Protein AF-A0A8E4XT62-F1 (afdb_monomer)

Solvent-accessible surface area (backbone atoms only — not comparable to full-atom values): 8793 Å² total; per-residue (Å²): 81,73,90,79,60,31,39,66,93,50,76,66,38,49,34,46,57,45,40,50,54,44,32,74,59,72,45,85,61,74,65,62,68,53,46,53,51,53,41,48,36,35,29,71,91,71,22,80,68,41,42,29,44,63,48,67,56,66,42,54,99,70,88,49,71,50,56,59,46,85,70,24,25,33,23,30,23,71,66,35,46,39,30,54,50,62,55,89,67,74,68,52,62,65,42,66,31,89,83,61,84,52,73,40,67,79,58,66,66,40,76,51,70,52,65,50,30,41,22,48,74,51,94,58,91,86,54,94,48,68,47,67,57,46,60,63,65,63,50,47,54,53,49,52,51,45,67,77,44,72,87,113
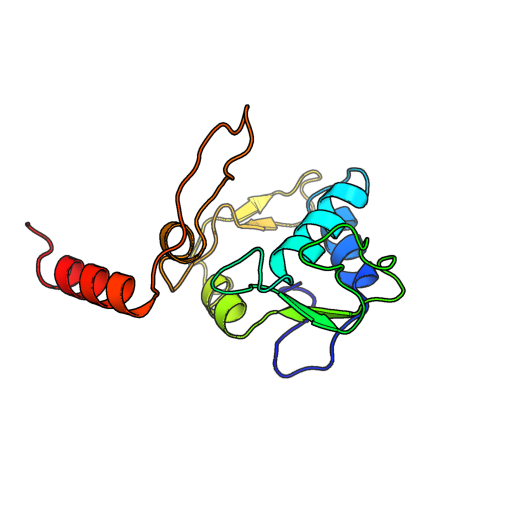
Secondary structure (DSSP, 8-state):
-TTTT--TTSPPEEHHHHHHHHHHHT--S-HHHHHHHHHHHH-TTT-SS-SEEEES----SSSPPPPPTTT-EEEE-HHHHHHSTTTTTT-S-EEE-TTSSSEEESS---SS-HHHHH-EE-SSTT-S-EEPP--HHHHHHHHHHHHHTTT-

Radius of gyration: 16.85 Å; Cα contacts (8 Å, |Δi|>4): 234; chains: 1; bounding box: 40×39×45 Å

Foldseek 3Di:
DVVVPLAPVDDFAQLVVQLCVCCVAANVDDSVVVSLVQLLLCDCVNFVDRQKPKDAASADPDDGHRDPSRGMTIGTDPQNCLQAPCVVVPQFDWDQHPVRPDIDGPGTPNNFPRCQQGPDWDPDPPTPDTRHHDDRVVRVVVVVVCVVCVPD

Sequence (152 aa):
MFDSGFRPDRSHAKSARSVAETMGNYHPHGDVSIYDTLVRMAQPWSLRYPLVDGQGNFGSPGNDPPAAMRYTEARLTPLAMEMLREIDEETVDFIPNYDGRVQEPTVLPSRFPNLLANGSGGIAVGMATNIPPHNLRELADAVFWALENHDA

Organism: Mycobacterium tuberculosis (NCBI:txid1773)

Nearest PDB structures (foldseek):
  5bs8-assembly1_A  TM=9.642E-01  e=3.095E-27  Mycobacterium tuberculosis H37Rv
  7ugw-assembly1_A  TM=9.651E-01  e=7.614E-27  Mycobacterium tuberculosis H37Rv
  6qtp-assembly1_A  TM=9.463E-01  e=3.795E-21  Staphylococcus aureus
  6qtk-assembly1_A  TM=9.487E-01  e=4.316E-21  Staphylococcus aureus
  4z2e-assembly1_B  TM=9.459E-01  e=2.935E-21  Streptococcus pneumoniae

InterPro domains:
  IPR002205 DNA topoisomerase, type IIA, domain A [PF00521] (2-151)
  IPR002205 DNA topoisomerase, type IIA, domain A [SM00434] (1-152)
  IPR013758 DNA topoisomerase, type IIA, domain A, alpha-beta [G3DSA:3.90.199.10] (1-151)
  IPR013760 DNA topoisomerase, type IIA-like domain superfamily [SSF56719] (1-151)
  IPR050220 Type II DNA Topoisomerases [PTHR43493] (1-151)

pLDDT: mean 97.3, std 4.31, range [75.38, 98.94]

Structure (mmCIF, N/CA/C/O backbone):
data_AF-A0A8E4XT62-F1
#
_entry.id   AF-A0A8E4XT62-F1
#
loop_
_atom_site.group_PDB
_atom_site.id
_atom_site.type_symbol
_atom_site.label_atom_id
_atom_site.label_alt_id
_atom_site.label_comp_id
_atom_site.label_asym_id
_atom_site.label_entity_id
_atom_site.label_seq_id
_atom_site.pdbx_PDB_ins_code
_atom_site.Cartn_x
_atom_site.Cartn_y
_atom_site.Cartn_z
_atom_site.occupancy
_atom_site.B_iso_or_equiv
_atom_site.auth_seq_id
_atom_site.auth_comp_id
_atom_site.auth_asym_id
_atom_site.auth_atom_id
_atom_site.pdbx_PDB_model_num
ATOM 1 N N . MET A 1 1 ? 1.489 8.797 -3.105 1.00 98.56 1 MET A N 1
ATOM 2 C CA . MET A 1 1 ? 0.377 8.514 -4.055 1.00 98.56 1 MET A CA 1
ATOM 3 C C . MET A 1 1 ? -0.891 9.279 -3.699 1.00 98.56 1 MET A C 1
ATOM 5 O O . MET A 1 1 ? -1.369 10.025 -4.543 1.00 98.56 1 MET A O 1
ATOM 9 N N . PHE A 1 2 ? -1.443 9.090 -2.492 1.00 98.69 2 PHE A N 1
ATOM 10 C CA . PHE A 1 2 ? -2.670 9.771 -2.052 1.00 98.69 2 PHE A CA 1
ATOM 11 C C . PHE A 1 2 ? -2.546 11.295 -2.061 1.00 98.69 2 PHE A C 1
ATOM 13 O O . PHE A 1 2 ? -3.353 11.954 -2.711 1.00 98.69 2 PHE A O 1
ATOM 20 N N . ASP A 1 3 ? -1.501 11.816 -1.413 1.00 98.25 3 ASP A N 1
ATOM 21 C CA . ASP A 1 3 ? -1.220 13.254 -1.328 1.00 98.25 3 ASP A CA 1
ATOM 22 C C . ASP A 1 3 ? -0.994 13.883 -2.717 1.00 98.25 3 ASP A C 1
ATOM 24 O O . ASP A 1 3 ? -1.561 14.913 -3.066 1.00 98.25 3 ASP A O 1
ATOM 28 N N . SER A 1 4 ? -0.326 13.149 -3.613 1.00 98.38 4 SER A N 1
ATOM 29 C CA . SER A 1 4 ? -0.168 13.509 -5.033 1.00 98.38 4 SER A CA 1
ATOM 30 C C . SER A 1 4 ? -1.469 13.451 -5.855 1.00 98.38 4 SER A C 1
ATOM 32 O O . SER A 1 4 ? -1.465 13.743 -7.052 1.00 98.38 4 SER A O 1
ATOM 34 N N . GLY A 1 5 ? -2.583 13.015 -5.261 1.00 98.56 5 GLY A N 1
ATOM 35 C CA . GLY A 1 5 ? -3.891 12.956 -5.904 1.00 98.56 5 GLY A CA 1
ATOM 36 C C . GLY A 1 5 ? -4.064 11.839 -6.936 1.00 98.56 5 GLY A C 1
ATOM 37 O O . GLY A 1 5 ? -4.945 11.960 -7.790 1.00 98.56 5 GLY A O 1
ATOM 38 N N . PHE A 1 6 ? -3.269 10.763 -6.883 1.00 98.75 6 PHE A N 1
ATOM 39 C CA . PHE A 1 6 ? -3.371 9.613 -7.801 1.00 98.75 6 PHE A CA 1
ATOM 40 C C . PHE A 1 6 ? -4.515 8.674 -7.390 1.00 98.75 6 PHE A C 1
ATOM 42 O O . PHE A 1 6 ? -4.294 7.563 -6.906 1.00 98.75 6 PHE A O 1
ATOM 49 N N . ARG A 1 7 ? -5.748 9.163 -7.542 1.00 98.6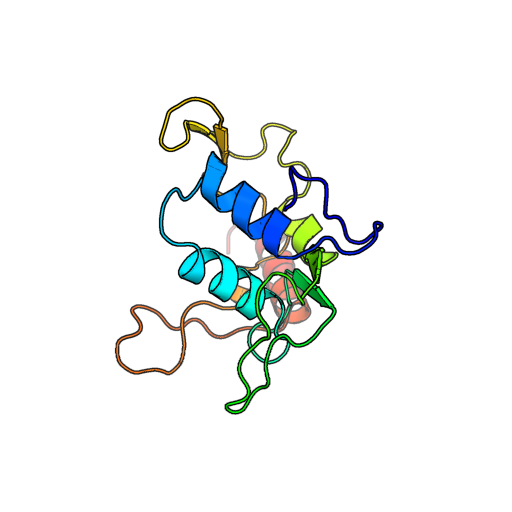9 7 ARG A N 1
ATOM 50 C CA . ARG A 1 7 ? -6.994 8.529 -7.088 1.00 98.69 7 ARG A CA 1
ATOM 51 C C . ARG A 1 7 ? -7.657 7.674 -8.190 1.00 98.69 7 ARG A C 1
ATOM 53 O O . ARG A 1 7 ? -7.368 7.896 -9.368 1.00 98.69 7 ARG A O 1
ATOM 60 N N . PRO A 1 8 ? -8.545 6.717 -7.841 1.00 98.62 8 PRO A N 1
ATOM 61 C CA . PRO A 1 8 ? -9.161 5.795 -8.807 1.00 98.62 8 PRO A CA 1
ATOM 62 C C . PRO A 1 8 ? -10.034 6.469 -9.878 1.00 98.62 8 PRO A C 1
ATOM 64 O O . PRO A 1 8 ? -10.256 5.906 -10.946 1.00 98.62 8 PRO A O 1
ATOM 67 N N . ASP A 1 9 ? -10.547 7.665 -9.599 1.00 98.44 9 ASP A N 1
ATOM 68 C CA . ASP A 1 9 ? -11.405 8.465 -10.480 1.00 98.44 9 ASP A CA 1
ATOM 69 C C . ASP A 1 9 ? -10.617 9.308 -11.500 1.00 98.44 9 ASP A C 1
ATOM 71 O O . ASP A 1 9 ? -11.206 9.984 -12.341 1.00 98.44 9 ASP A O 1
ATOM 75 N N . ARG A 1 10 ? -9.281 9.265 -11.453 1.00 98.06 10 ARG A N 1
ATOM 76 C CA . ARG A 1 10 ? -8.379 10.017 -12.336 1.00 98.06 10 ARG A CA 1
ATOM 77 C C . ARG A 1 10 ? -7.521 9.069 -13.167 1.00 98.06 10 ARG A C 1
ATOM 79 O O . ARG A 1 10 ? -7.340 7.908 -12.802 1.00 98.06 10 ARG A O 1
ATOM 86 N N . SER A 1 11 ? -6.983 9.555 -14.284 1.00 98.56 11 SER A N 1
ATOM 87 C CA . SER A 1 11 ? -6.051 8.778 -15.111 1.00 98.56 11 SER A CA 1
ATOM 88 C C . SER A 1 11 ? -4.845 8.300 -14.301 1.00 98.56 11 SER A C 1
ATOM 90 O O . SER A 1 11 ? -4.396 8.990 -13.381 1.00 98.56 11 SER A O 1
ATOM 92 N N . HIS A 1 12 ? -4.300 7.137 -14.661 1.00 98.81 12 HIS A N 1
ATOM 93 C CA . HIS A 1 12 ? -3.058 6.642 -14.078 1.00 98.81 12 HIS A CA 1
ATOM 94 C C . HIS A 1 12 ? -1.923 7.661 -14.259 1.00 98.81 12 HIS A C 1
ATOM 96 O O . HIS A 1 12 ? -1.840 8.379 -15.256 1.00 98.81 12 HIS A O 1
ATOM 102 N N . ALA A 1 13 ? -1.035 7.734 -13.270 1.00 98.81 13 ALA A N 1
ATOM 103 C CA . ALA A 1 13 ? 0.172 8.547 -13.335 1.00 98.81 13 ALA A CA 1
ATOM 104 C C . ALA A 1 13 ? 1.380 7.645 -13.592 1.00 98.81 13 ALA A C 1
ATOM 106 O O . ALA A 1 13 ? 1.419 6.513 -13.121 1.00 98.81 13 ALA A O 1
ATOM 107 N N . LYS A 1 14 ? 2.416 8.141 -14.278 1.00 98.81 14 LYS A N 1
ATOM 108 C CA . LYS A 1 14 ? 3.681 7.397 -14.421 1.00 98.81 14 LYS A CA 1
ATOM 109 C C . LYS A 1 14 ? 4.183 6.921 -13.060 1.00 98.81 14 LYS A C 1
ATOM 111 O O . LYS A 1 14 ? 4.279 7.735 -12.140 1.00 98.81 14 LYS A O 1
ATOM 116 N N . SER A 1 15 ? 4.561 5.645 -12.938 1.00 98.81 15 SER A N 1
ATOM 117 C CA . SER A 1 15 ? 5.043 5.094 -11.662 1.00 98.81 15 SER A CA 1
ATOM 118 C C . SER A 1 15 ? 6.256 5.863 -11.134 1.00 98.81 15 SER A C 1
ATOM 120 O O . SER A 1 15 ? 6.360 6.071 -9.930 1.00 98.81 15 SER A O 1
ATOM 122 N N . ALA A 1 16 ? 7.090 6.404 -12.031 1.00 98.81 16 ALA A N 1
ATOM 123 C CA . ALA A 1 16 ? 8.190 7.303 -11.686 1.00 98.81 16 ALA A CA 1
ATOM 124 C C . ALA A 1 16 ? 7.771 8.517 -10.830 1.00 98.81 16 ALA A C 1
ATOM 126 O O . ALA A 1 16 ? 8.550 8.952 -9.991 1.00 98.81 16 ALA A O 1
ATOM 127 N N . ARG A 1 17 ? 6.545 9.047 -10.985 1.00 98.81 17 ARG A N 1
ATOM 128 C CA . ARG A 1 17 ? 6.037 10.131 -10.123 1.00 98.81 17 ARG A CA 1
ATOM 129 C C . ARG A 1 17 ? 5.804 9.655 -8.693 1.00 98.81 17 ARG A C 1
ATOM 131 O O . ARG A 1 17 ? 6.162 10.356 -7.761 1.00 98.81 17 ARG A O 1
ATOM 138 N N . SER A 1 18 ? 5.224 8.466 -8.527 1.00 98.81 18 SER A N 1
ATOM 139 C CA . SER A 1 18 ? 4.995 7.889 -7.197 1.00 98.81 18 SER A CA 1
ATOM 140 C C . SER A 1 18 ? 6.314 7.549 -6.505 1.00 98.81 18 SER A C 1
ATOM 142 O O . SER A 1 18 ? 6.463 7.834 -5.324 1.00 98.81 18 SER A O 1
ATOM 144 N N . VAL A 1 19 ? 7.280 7.005 -7.256 1.00 98.81 19 VAL A N 1
ATOM 145 C CA . VAL A 1 19 ? 8.628 6.715 -6.747 1.00 98.81 19 VAL A CA 1
ATOM 146 C C . VAL A 1 19 ? 9.338 7.997 -6.315 1.00 98.81 19 VAL A C 1
ATOM 148 O O . VAL A 1 19 ? 9.842 8.062 -5.199 1.00 98.81 19 VAL A O 1
ATOM 151 N N . ALA A 1 20 ? 9.337 9.029 -7.164 1.00 98.69 20 ALA A N 1
ATOM 152 C CA . ALA A 1 20 ? 9.986 10.302 -6.863 1.00 98.69 20 ALA A CA 1
ATOM 153 C C . ALA A 1 20 ? 9.377 10.997 -5.636 1.00 98.69 20 ALA A C 1
ATOM 155 O O . ALA A 1 20 ? 10.124 11.489 -4.798 1.00 98.69 20 ALA A O 1
ATOM 156 N N . GLU A 1 21 ? 8.046 10.995 -5.505 1.00 98.75 21 GLU A N 1
ATOM 157 C CA . GLU A 1 21 ? 7.361 11.586 -4.350 1.00 98.75 21 GLU A CA 1
ATOM 158 C C . GLU A 1 21 ? 7.761 10.901 -3.041 1.00 98.75 21 GLU A C 1
ATOM 160 O O . GLU A 1 21 ? 8.103 11.561 -2.060 1.00 98.75 21 GLU A O 1
ATOM 165 N N . THR A 1 22 ? 7.743 9.566 -3.029 1.00 98.75 22 THR A N 1
ATOM 166 C CA . THR A 1 22 ? 8.124 8.794 -1.846 1.00 98.75 22 THR A CA 1
ATOM 167 C C . THR A 1 22 ? 9.597 8.989 -1.511 1.00 98.75 22 THR A C 1
ATOM 169 O O . THR A 1 22 ? 9.933 9.177 -0.344 1.00 98.75 22 THR A O 1
ATOM 172 N N . MET A 1 23 ? 10.464 8.997 -2.524 1.00 98.50 23 MET A N 1
ATOM 173 C CA . MET A 1 23 ? 11.901 9.180 -2.344 1.00 98.50 23 MET A CA 1
ATOM 174 C C . MET A 1 23 ? 12.244 10.574 -1.807 1.00 98.50 23 MET A C 1
ATOM 176 O O . MET A 1 23 ? 13.102 10.701 -0.940 1.00 98.50 23 MET A O 1
ATOM 180 N N . GLY A 1 24 ? 11.571 11.610 -2.311 1.00 98.19 24 GLY A N 1
ATOM 181 C CA . GLY A 1 24 ? 11.836 12.998 -1.940 1.00 98.19 24 GLY A CA 1
ATOM 182 C C . GLY A 1 24 ? 11.349 13.376 -0.544 1.00 98.19 24 GLY A C 1
ATOM 183 O O . GLY A 1 24 ? 11.992 14.196 0.100 1.00 98.19 24 GLY A O 1
ATOM 184 N N . ASN A 1 25 ? 10.245 12.787 -0.071 1.00 98.62 25 ASN A N 1
ATOM 185 C CA . ASN A 1 25 ? 9.615 13.214 1.182 1.00 98.62 25 ASN A CA 1
ATOM 186 C C . ASN A 1 25 ? 9.766 12.220 2.340 1.00 98.62 25 ASN A C 1
ATOM 188 O O . ASN A 1 25 ? 9.891 12.660 3.478 1.00 98.62 25 ASN A O 1
ATOM 192 N N . TYR A 1 26 ? 9.757 10.907 2.087 1.00 98.06 26 TYR A N 1
ATOM 193 C CA . TYR A 1 26 ? 9.553 9.913 3.159 1.00 98.06 26 TYR A CA 1
ATOM 194 C C . TYR A 1 26 ? 10.644 8.836 3.221 1.00 98.06 26 TYR A C 1
ATOM 196 O O . TYR A 1 26 ? 10.961 8.321 4.288 1.00 98.06 26 TYR A O 1
ATOM 204 N N . HIS A 1 27 ? 11.257 8.482 2.089 1.00 98.31 27 HIS A N 1
ATOM 205 C CA . HIS A 1 27 ? 12.247 7.405 2.026 1.00 98.31 27 HIS A CA 1
ATOM 206 C C . HIS A 1 27 ? 13.445 7.775 1.132 1.00 98.31 27 HIS A C 1
ATOM 208 O O . HIS A 1 27 ? 13.516 7.308 -0.005 1.00 98.31 27 HIS A O 1
ATOM 214 N N . PRO A 1 28 ? 14.418 8.566 1.629 1.00 97.38 28 PRO A N 1
ATOM 215 C CA . PRO A 1 28 ? 15.534 9.107 0.839 1.00 97.38 28 PRO A CA 1
ATOM 216 C C . PRO A 1 28 ? 16.659 8.079 0.595 1.00 97.38 28 PRO A C 1
ATOM 218 O O . PRO A 1 28 ? 17.843 8.365 0.771 1.00 97.38 28 PRO A O 1
ATOM 221 N N . HIS A 1 29 ? 16.289 6.859 0.205 1.00 95.75 29 HIS A N 1
ATOM 222 C CA . HIS A 1 29 ? 17.195 5.772 -0.171 1.00 95.75 29 HIS A CA 1
ATOM 223 C C . HIS A 1 29 ? 17.003 5.407 -1.653 1.00 95.75 29 HIS A C 1
ATOM 225 O O . HIS A 1 29 ? 16.262 6.070 -2.376 1.00 95.75 29 HIS A O 1
ATOM 231 N N . GLY A 1 30 ? 17.702 4.366 -2.122 1.00 90.69 30 GLY A N 1
ATOM 232 C CA . GLY A 1 30 ? 17.624 3.912 -3.512 1.00 90.69 30 GLY A CA 1
ATOM 233 C C . GLY A 1 30 ? 16.194 3.598 -3.969 1.00 90.69 30 GLY A C 1
ATOM 234 O O . GLY A 1 30 ? 15.377 3.090 -3.205 1.00 90.69 30 GLY A O 1
ATOM 235 N N . ASP A 1 31 ? 15.908 3.866 -5.242 1.00 92.44 31 ASP A N 1
ATOM 236 C CA . ASP A 1 31 ? 14.566 3.811 -5.832 1.00 92.44 31 ASP A CA 1
ATOM 237 C C . ASP A 1 31 ? 13.955 2.402 -5.895 1.00 92.44 31 ASP A C 1
ATOM 239 O O . ASP A 1 31 ? 12.731 2.255 -5.929 1.00 92.44 31 ASP A O 1
ATOM 243 N N . VAL A 1 32 ? 14.801 1.367 -5.881 1.00 96.75 32 VAL A N 1
ATOM 244 C CA . VAL A 1 32 ? 14.399 -0.029 -6.095 1.00 96.75 32 VAL A CA 1
ATOM 245 C C . VAL A 1 32 ? 13.385 -0.498 -5.053 1.00 96.75 32 VAL A C 1
ATOM 247 O O . VAL A 1 32 ? 12.342 -1.022 -5.429 1.00 96.75 32 VAL A O 1
ATOM 250 N N . SER A 1 33 ? 13.618 -0.255 -3.757 1.00 96.88 33 SER A N 1
ATOM 251 C CA . SER A 1 33 ? 12.690 -0.695 -2.699 1.00 96.88 33 SER A CA 1
ATOM 252 C C . SER A 1 33 ? 11.311 -0.041 -2.830 1.00 96.88 33 SER A C 1
ATOM 254 O O . SER A 1 33 ? 10.283 -0.680 -2.590 1.00 96.88 33 SER A O 1
ATOM 256 N N . ILE A 1 34 ? 11.278 1.224 -3.254 1.00 98.50 34 ILE A N 1
ATOM 257 C CA . ILE A 1 34 ? 10.054 1.998 -3.454 1.00 98.50 34 ILE A CA 1
ATOM 258 C C . ILE A 1 34 ? 9.280 1.443 -4.652 1.00 98.50 34 ILE A C 1
ATOM 260 O O . ILE A 1 34 ? 8.074 1.195 -4.556 1.00 98.50 34 ILE A O 1
ATOM 264 N N . TYR A 1 35 ? 9.965 1.227 -5.778 1.00 98.69 35 TYR A N 1
ATOM 265 C CA . TYR A 1 35 ? 9.323 0.716 -6.983 1.00 98.69 35 TYR A CA 1
ATOM 266 C C . TYR A 1 35 ? 8.865 -0.737 -6.825 1.00 98.69 35 TYR A C 1
ATOM 268 O O . TYR A 1 35 ? 7.727 -1.041 -7.178 1.00 98.69 35 TYR A O 1
ATOM 276 N N . ASP A 1 36 ? 9.675 -1.603 -6.217 1.00 98.38 36 ASP A N 1
ATOM 277 C CA . ASP A 1 36 ? 9.314 -2.999 -5.946 1.00 98.38 36 ASP A CA 1
ATOM 278 C C . ASP A 1 36 ? 8.091 -3.092 -5.026 1.00 98.38 36 ASP A C 1
ATOM 280 O O . ASP A 1 36 ? 7.196 -3.910 -5.253 1.00 98.38 36 ASP A O 1
ATOM 284 N N . THR A 1 37 ? 7.994 -2.206 -4.029 1.00 98.62 37 THR A N 1
ATOM 285 C CA . THR A 1 37 ? 6.817 -2.116 -3.152 1.00 98.62 37 THR A CA 1
ATOM 286 C C . THR A 1 37 ? 5.570 -1.702 -3.934 1.00 98.62 37 THR A C 1
ATOM 288 O O . THR A 1 37 ? 4.522 -2.341 -3.811 1.00 98.62 37 THR A O 1
ATOM 291 N N . LEU A 1 38 ? 5.676 -0.672 -4.782 1.00 98.81 38 LEU A N 1
ATOM 292 C CA . LEU A 1 38 ? 4.581 -0.231 -5.650 1.00 98.81 38 LEU A CA 1
ATOM 293 C C . LEU A 1 38 ? 4.129 -1.353 -6.592 1.00 98.81 38 LEU A C 1
ATOM 295 O O . LEU A 1 38 ? 2.928 -1.589 -6.728 1.00 98.81 38 LEU A O 1
ATOM 299 N N . VAL A 1 39 ? 5.077 -2.054 -7.220 1.00 98.81 39 VAL A N 1
ATOM 300 C CA . VAL A 1 39 ? 4.795 -3.164 -8.134 1.00 98.81 39 VAL A CA 1
ATOM 301 C C . VAL A 1 39 ? 4.103 -4.301 -7.393 1.00 98.81 39 VAL A C 1
ATOM 303 O O . VAL A 1 39 ? 3.045 -4.749 -7.831 1.00 98.81 39 VAL A O 1
ATOM 306 N N . ARG A 1 40 ? 4.633 -4.727 -6.240 1.00 98.56 40 ARG A N 1
ATOM 307 C CA . ARG A 1 40 ? 4.039 -5.797 -5.428 1.00 98.56 40 ARG A CA 1
ATOM 308 C C . ARG A 1 40 ? 2.588 -5.487 -5.059 1.00 98.56 40 ARG A C 1
ATOM 310 O O . ARG A 1 40 ? 1.742 -6.370 -5.168 1.00 98.56 40 ARG A O 1
ATOM 317 N N . MET A 1 41 ? 2.285 -4.248 -4.662 1.00 98.81 41 MET A N 1
ATOM 318 C CA . MET A 1 41 ? 0.923 -3.828 -4.293 1.00 98.81 41 MET A CA 1
ATOM 319 C C . MET A 1 41 ? -0.072 -3.806 -5.465 1.00 98.81 41 MET A C 1
ATOM 321 O O . MET A 1 41 ? -1.279 -3.752 -5.216 1.00 98.81 41 MET A O 1
ATOM 325 N N . ALA A 1 42 ? 0.414 -3.847 -6.711 1.00 98.81 42 ALA A N 1
ATOM 326 C CA . ALA A 1 42 ? -0.401 -3.882 -7.925 1.00 98.81 42 ALA A CA 1
ATOM 327 C C . ALA A 1 42 ? -0.652 -5.301 -8.463 1.00 98.81 42 ALA A C 1
ATOM 329 O O . ALA A 1 42 ? -1.501 -5.495 -9.331 1.00 98.81 42 ALA A O 1
ATOM 330 N N . GLN A 1 43 ? 0.086 -6.301 -7.978 1.00 98.81 43 GLN A N 1
ATOM 331 C CA . GLN A 1 43 ? 0.027 -7.667 -8.493 1.00 98.81 43 GLN A CA 1
ATOM 332 C C . GLN A 1 43 ? -1.121 -8.465 -7.843 1.00 98.81 43 GLN A C 1
ATOM 334 O O . GLN A 1 43 ? -1.056 -8.763 -6.646 1.00 98.81 43 GLN A O 1
ATOM 339 N N . PRO A 1 44 ? -2.147 -8.896 -8.604 1.00 98.38 44 PRO A N 1
ATOM 340 C CA . PRO A 1 44 ? -3.310 -9.600 -8.050 1.00 98.38 44 PRO A CA 1
ATOM 341 C C . PRO A 1 44 ? -3.014 -11.032 -7.579 1.00 98.38 44 PRO A C 1
ATOM 343 O O . PRO A 1 44 ? -3.826 -11.626 -6.876 1.00 98.38 44 PRO A O 1
ATOM 346 N N . TRP A 1 45 ? -1.865 -11.602 -7.953 1.00 98.44 45 TRP A N 1
ATOM 347 C CA . TRP A 1 45 ? -1.375 -12.869 -7.395 1.00 98.44 45 TRP A CA 1
ATOM 348 C C . TRP A 1 45 ? -0.584 -12.687 -6.092 1.00 98.44 45 TRP A C 1
ATOM 350 O O . TRP A 1 45 ? -0.353 -13.666 -5.388 1.00 98.44 45 TRP A O 1
ATOM 360 N N . SER A 1 46 ? -0.170 -11.456 -5.770 1.00 97.81 46 SER A N 1
ATOM 361 C CA . SER A 1 46 ? 0.626 -11.132 -4.580 1.00 97.81 46 SER A CA 1
ATOM 362 C C . SER A 1 46 ? -0.239 -10.641 -3.418 1.00 97.81 46 SER A C 1
ATOM 364 O O . SER A 1 46 ? 0.007 -11.027 -2.277 1.00 97.81 46 SER A O 1
ATOM 366 N N . LEU A 1 47 ? -1.238 -9.793 -3.689 1.00 98.38 47 LEU A N 1
ATOM 367 C CA . LEU A 1 47 ? -2.199 -9.302 -2.696 1.00 98.38 47 LEU A CA 1
ATOM 368 C C . LEU A 1 47 ? -3.599 -9.821 -3.017 1.00 98.38 47 LEU A C 1
ATOM 370 O O . LEU A 1 47 ? -4.067 -9.714 -4.150 1.00 98.38 47 LEU A O 1
ATOM 374 N N . ARG A 1 48 ? -4.310 -10.306 -1.993 1.00 98.56 48 ARG A N 1
ATOM 375 C CA . ARG A 1 48 ? -5.701 -10.761 -2.129 1.00 98.56 48 ARG A CA 1
ATOM 376 C C . ARG A 1 48 ? -6.650 -9.619 -2.504 1.00 98.56 48 ARG A C 1
ATOM 378 O O . ARG A 1 48 ? -7.628 -9.860 -3.219 1.00 98.56 48 ARG A O 1
ATOM 385 N N . TYR A 1 49 ? -6.347 -8.414 -2.020 1.00 98.81 49 TYR A N 1
ATOM 386 C CA . TYR A 1 49 ? -7.030 -7.155 -2.296 1.00 98.81 49 TYR A CA 1
ATOM 387 C C . TYR A 1 49 ? -5.982 -6.076 -2.633 1.00 98.81 49 TYR A C 1
ATOM 389 O O . TYR A 1 49 ? -5.476 -5.415 -1.721 1.00 98.81 49 TYR A O 1
ATOM 397 N N . PRO A 1 50 ? -5.616 -5.908 -3.920 1.00 98.81 50 PRO A N 1
ATOM 398 C CA . PRO A 1 50 ? -4.589 -4.957 -4.344 1.00 98.81 50 PRO A CA 1
ATOM 399 C C . PRO A 1 50 ? -4.861 -3.517 -3.898 1.00 98.81 50 PRO A C 1
ATOM 401 O O . PRO A 1 50 ? -6.002 -3.043 -3.908 1.00 98.81 50 PRO A O 1
ATOM 404 N N . LEU A 1 51 ? -3.787 -2.809 -3.546 1.00 98.88 51 LEU A N 1
ATOM 405 C CA . LEU A 1 51 ? -3.835 -1.411 -3.100 1.00 98.88 51 LEU A CA 1
ATOM 406 C C . LEU A 1 51 ? -3.405 -0.427 -4.202 1.00 98.88 51 LEU A C 1
ATOM 408 O O . LEU A 1 51 ? -3.688 0.768 -4.129 1.00 98.88 51 LEU A O 1
ATOM 412 N N . VAL A 1 52 ? -2.768 -0.933 -5.258 1.00 98.94 52 VAL A N 1
ATOM 413 C CA . VAL A 1 52 ? -2.390 -0.161 -6.444 1.00 98.94 52 VAL A CA 1
ATOM 414 C C . VAL A 1 52 ? -3.104 -0.727 -7.672 1.00 98.94 52 VAL A C 1
ATOM 416 O O . VAL A 1 52 ? -3.153 -1.934 -7.877 1.00 98.94 52 VAL A O 1
ATOM 419 N N . ASP A 1 53 ? -3.673 0.157 -8.486 1.00 98.94 53 ASP A N 1
ATOM 420 C CA . ASP A 1 53 ? -4.173 -0.127 -9.831 1.00 98.94 53 ASP A CA 1
ATOM 421 C C . ASP A 1 53 ? -3.049 0.221 -10.816 1.00 98.94 53 ASP A C 1
ATOM 423 O O . ASP A 1 53 ? -2.734 1.397 -11.024 1.00 98.94 53 ASP A O 1
ATOM 427 N N . GLY A 1 54 ? -2.387 -0.810 -11.347 1.00 98.81 54 GLY A N 1
ATOM 428 C CA . GLY A 1 54 ? -1.267 -0.687 -12.277 1.00 98.81 54 GLY A CA 1
ATOM 429 C C . GLY A 1 54 ? -1.688 -0.857 -13.738 1.00 98.81 54 GLY A C 1
ATOM 430 O O . GLY A 1 54 ? -2.433 -1.772 -14.077 1.00 98.81 54 GLY A O 1
ATOM 431 N N . GLN A 1 55 ? -1.144 -0.022 -14.623 1.00 98.88 55 GLN A N 1
ATOM 432 C CA . GLN A 1 55 ? -1.279 -0.137 -16.075 1.00 98.88 55 GLN A CA 1
ATOM 433 C C . GLN A 1 55 ? 0.099 -0.323 -16.732 1.00 98.88 55 GLN A C 1
ATOM 435 O O . GLN A 1 55 ? 1.007 0.495 -16.563 1.00 98.88 55 GLN A O 1
ATOM 440 N N . GLY A 1 56 ? 0.259 -1.409 -17.491 1.00 98.56 56 GLY A N 1
ATOM 441 C CA . GLY A 1 56 ? 1.516 -1.797 -18.143 1.00 98.56 56 GLY A CA 1
ATOM 442 C C . GLY A 1 56 ? 2.013 -3.170 -17.683 1.00 98.56 56 GLY A C 1
ATOM 443 O O . GLY A 1 56 ? 1.254 -3.956 -17.123 1.00 98.56 56 GLY A O 1
ATOM 444 N N . ASN A 1 57 ? 3.292 -3.468 -17.925 1.00 98.69 57 ASN A N 1
ATOM 445 C CA . ASN A 1 57 ? 3.905 -4.722 -17.482 1.00 98.69 57 ASN A CA 1
ATOM 446 C C . ASN A 1 57 ? 4.380 -4.615 -16.020 1.00 98.69 57 ASN A C 1
ATOM 448 O O . ASN A 1 57 ? 5.430 -4.032 -15.757 1.00 98.69 57 ASN A O 1
ATOM 452 N N . PHE A 1 58 ? 3.624 -5.218 -15.098 1.00 98.75 58 PHE A N 1
ATOM 453 C CA . PHE A 1 58 ? 3.941 -5.338 -13.666 1.00 98.75 58 PHE A CA 1
ATOM 454 C C . PHE A 1 58 ? 4.518 -6.722 -13.300 1.00 98.75 58 PHE A C 1
ATOM 456 O O . PHE A 1 58 ? 4.471 -7.142 -12.144 1.00 98.75 58 PHE A O 1
ATOM 463 N N . GLY A 1 59 ? 5.077 -7.423 -14.288 1.00 98.50 59 GLY A N 1
ATOM 464 C CA . GLY A 1 59 ? 5.615 -8.773 -14.168 1.00 98.50 59 GLY A CA 1
ATOM 465 C C . GLY A 1 59 ? 4.540 -9.847 -14.322 1.00 98.50 59 GLY A C 1
ATOM 466 O O . GLY A 1 59 ? 3.427 -9.579 -14.780 1.00 98.50 59 GLY A O 1
ATOM 467 N N . SER A 1 60 ? 4.878 -11.071 -13.931 1.00 98.25 60 SER A N 1
ATOM 468 C CA . SER A 1 60 ? 3.963 -12.215 -13.921 1.00 98.25 60 SER A CA 1
ATOM 469 C C . SER A 1 60 ? 4.120 -13.021 -12.623 1.00 98.25 60 SER A C 1
ATOM 471 O O . SER A 1 60 ? 5.067 -12.786 -11.871 1.00 98.25 60 SER A O 1
ATOM 473 N N . PRO A 1 61 ? 3.228 -13.989 -12.334 1.00 97.81 61 PRO A N 1
ATOM 474 C CA . PRO A 1 61 ? 3.447 -14.951 -11.250 1.00 97.81 61 PRO A CA 1
ATOM 475 C C . PRO A 1 61 ? 4.680 -15.851 -11.458 1.00 97.81 61 PRO A C 1
ATOM 477 O O . PRO A 1 61 ? 5.052 -16.589 -10.550 1.00 97.81 61 PRO A O 1
ATOM 480 N N . GLY A 1 62 ? 5.251 -15.854 -12.669 1.00 97.38 62 GLY A N 1
ATOM 481 C CA . GLY A 1 62 ? 6.475 -16.565 -13.012 1.00 97.38 62 GLY A CA 1
ATOM 482 C C . GLY A 1 62 ? 7.713 -15.685 -12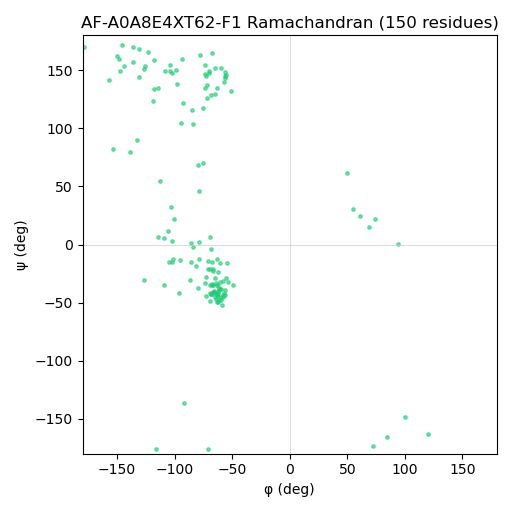.841 1.00 97.38 62 GLY A C 1
ATOM 483 O O . GLY A 1 62 ? 7.859 -14.973 -11.854 1.00 97.38 62 GLY A O 1
ATOM 484 N N . ASN A 1 63 ? 8.616 -15.746 -13.821 1.00 96.88 63 ASN A N 1
ATOM 485 C CA . ASN A 1 63 ? 9.915 -15.066 -13.771 1.00 96.88 63 ASN A CA 1
ATOM 486 C C . ASN A 1 63 ? 9.987 -13.827 -14.677 1.00 96.88 63 ASN A C 1
ATOM 488 O O . ASN A 1 63 ? 11.081 -13.317 -14.916 1.00 96.88 63 ASN A O 1
ATOM 492 N N . ASP A 1 64 ? 8.857 -13.360 -15.216 1.00 97.81 64 ASP A N 1
ATOM 493 C CA . ASP A 1 64 ? 8.854 -12.177 -16.075 1.00 97.81 64 ASP A CA 1
ATOM 494 C C . ASP A 1 64 ? 9.021 -10.921 -15.210 1.00 97.81 64 ASP A C 1
ATOM 496 O O . ASP A 1 64 ? 8.157 -10.643 -14.367 1.00 97.81 64 ASP A O 1
ATOM 500 N N . PRO A 1 65 ? 10.105 -10.145 -15.388 1.00 97.81 65 PRO A N 1
ATOM 501 C CA . PRO A 1 65 ? 10.314 -8.951 -14.591 1.00 97.81 65 PRO A CA 1
ATOM 502 C C . PRO A 1 65 ? 9.306 -7.855 -14.976 1.00 97.81 65 PRO A C 1
ATOM 504 O O . PRO A 1 65 ? 8.909 -7.749 -16.147 1.00 97.81 65 PRO A O 1
ATOM 507 N N . PRO A 1 66 ? 8.917 -6.991 -14.021 1.00 98.50 66 PRO A N 1
ATOM 508 C CA . PRO A 1 66 ? 8.189 -5.771 -14.339 1.00 98.50 66 PRO A CA 1
ATOM 509 C C . PRO A 1 66 ? 9.017 -4.877 -15.272 1.00 98.50 66 PRO A C 1
ATOM 511 O O . PRO A 1 66 ? 10.251 -4.886 -15.260 1.00 98.50 66 PRO A O 1
ATOM 514 N N . ALA A 1 67 ? 8.336 -4.077 -16.092 1.00 98.69 67 ALA A N 1
ATOM 515 C CA . ALA A 1 67 ? 9.011 -3.044 -16.870 1.00 98.69 67 ALA A CA 1
ATOM 516 C C . ALA A 1 67 ? 9.569 -1.946 -15.945 1.00 98.69 67 ALA A C 1
ATOM 518 O O . ALA A 1 67 ? 9.183 -1.831 -14.793 1.00 98.69 67 ALA A O 1
ATOM 519 N N . ALA A 1 68 ? 10.472 -1.098 -16.444 1.00 98.69 68 ALA A N 1
ATOM 520 C CA . ALA A 1 68 ? 10.974 0.032 -15.659 1.00 98.69 68 ALA A CA 1
ATOM 521 C C . ALA A 1 68 ? 9.866 1.063 -15.350 1.00 98.69 68 ALA A C 1
ATOM 523 O O . ALA A 1 68 ? 8.994 1.299 -16.186 1.00 98.69 68 ALA A O 1
ATOM 524 N N . MET A 1 69 ? 9.984 1.792 -14.232 1.00 98.56 69 MET A N 1
ATOM 525 C CA . MET A 1 69 ? 8.983 2.756 -13.720 1.00 98.56 69 MET A CA 1
ATOM 526 C C . MET A 1 69 ? 8.532 3.876 -14.681 1.00 98.56 69 MET A C 1
ATOM 528 O O . MET A 1 69 ? 7.526 4.544 -14.441 1.00 98.56 69 MET A O 1
ATOM 532 N N . ARG A 1 70 ? 9.278 4.115 -15.767 1.00 98.44 70 ARG A N 1
ATOM 533 C CA . ARG A 1 70 ? 8.912 5.059 -16.842 1.00 98.44 70 ARG A CA 1
ATOM 534 C C . ARG A 1 70 ? 7.925 4.470 -17.863 1.00 98.44 70 ARG A C 1
ATOM 536 O O . ARG A 1 70 ? 7.289 5.221 -18.599 1.00 98.44 70 ARG A O 1
ATOM 543 N N . TYR A 1 71 ? 7.810 3.146 -17.918 1.00 98.69 71 TYR A N 1
ATOM 544 C CA . TYR A 1 71 ? 6.937 2.405 -18.832 1.00 98.69 71 TYR A CA 1
ATOM 545 C C . TYR A 1 71 ? 5.651 1.910 -18.169 1.00 98.69 71 TYR A C 1
ATOM 547 O O . TYR A 1 71 ? 4.728 1.524 -18.878 1.00 98.69 71 TYR A O 1
ATOM 555 N N . THR A 1 72 ? 5.568 1.956 -16.841 1.00 98.88 72 THR A N 1
ATOM 556 C CA . THR A 1 72 ? 4.358 1.626 -16.085 1.00 98.88 72 THR A CA 1
ATOM 557 C C . THR A 1 72 ? 3.663 2.883 -15.575 1.00 98.88 72 THR A C 1
ATOM 559 O O . THR A 1 72 ? 4.282 3.935 -15.368 1.00 98.88 72 THR A O 1
ATOM 562 N N . GLU A 1 73 ? 2.360 2.774 -15.362 1.00 98.94 73 GLU A N 1
ATOM 563 C CA . GLU A 1 73 ? 1.532 3.799 -14.736 1.00 98.94 73 GLU A CA 1
ATOM 564 C C . GLU A 1 73 ? 0.762 3.185 -13.566 1.00 98.94 73 GLU A C 1
ATOM 566 O O . GLU A 1 73 ? 0.501 1.985 -13.545 1.00 98.94 73 GLU A O 1
ATOM 571 N N . ALA A 1 74 ? 0.453 3.985 -12.552 1.00 98.94 74 ALA A N 1
ATOM 572 C CA . ALA A 1 74 ? -0.179 3.540 -11.323 1.00 98.94 74 ALA A CA 1
ATOM 573 C C . ALA A 1 74 ? -1.102 4.621 -10.750 1.00 98.94 74 ALA A C 1
ATOM 575 O O . ALA A 1 74 ? -0.840 5.822 -10.873 1.00 98.94 74 ALA A O 1
ATOM 576 N N . ARG A 1 75 ? -2.160 4.178 -10.077 1.00 98.88 75 ARG A N 1
ATOM 577 C CA . ARG A 1 75 ? -3.017 4.973 -9.186 1.00 98.88 75 ARG A CA 1
ATOM 578 C C . ARG A 1 75 ? -3.500 4.092 -8.033 1.00 98.88 75 ARG A C 1
ATOM 580 O O . ARG A 1 75 ? -3.237 2.892 -8.022 1.00 98.88 75 ARG A O 1
ATOM 587 N N . LEU A 1 76 ? -4.156 4.672 -7.037 1.00 98.94 76 LEU A N 1
ATOM 588 C CA . LEU A 1 76 ? -4.740 3.908 -5.933 1.00 98.94 76 LEU A CA 1
ATOM 589 C C . LEU A 1 76 ? -5.951 3.096 -6.411 1.00 98.94 76 LEU A C 1
ATOM 591 O O . LEU A 1 76 ? -6.684 3.538 -7.297 1.00 98.94 76 LEU A O 1
ATOM 595 N N . THR A 1 77 ? -6.181 1.928 -5.807 1.00 98.94 77 THR A N 1
ATOM 596 C CA . THR A 1 77 ? -7.462 1.21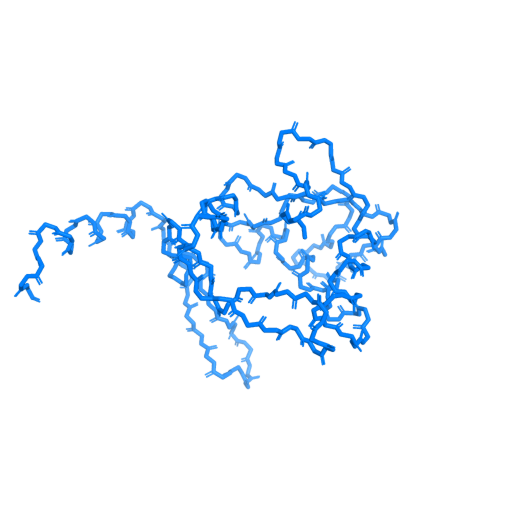4 -5.939 1.00 98.94 77 THR A CA 1
ATOM 597 C C . THR A 1 77 ? -8.532 1.848 -5.043 1.00 98.94 77 THR A C 1
ATOM 599 O O . THR A 1 77 ? -8.196 2.559 -4.092 1.00 98.94 77 THR A O 1
ATOM 602 N N . PRO A 1 78 ? -9.830 1.576 -5.274 1.00 98.81 78 PRO A N 1
ATOM 603 C CA . PRO A 1 78 ? -10.881 2.015 -4.356 1.00 98.81 78 PRO A CA 1
ATOM 604 C C . PRO A 1 78 ? -10.684 1.520 -2.915 1.00 98.81 78 PRO A C 1
ATOM 606 O O . PRO A 1 78 ? -10.870 2.293 -1.986 1.00 98.81 78 PRO A O 1
ATOM 609 N N . LEU A 1 79 ? -10.227 0.277 -2.704 1.00 98.56 79 LEU A N 1
ATOM 610 C CA . LEU A 1 79 ? -9.939 -0.219 -1.349 1.00 98.56 79 LEU A CA 1
ATOM 611 C C . LEU A 1 79 ? -8.761 0.513 -0.697 1.00 98.56 79 LEU A C 1
ATOM 613 O O . LEU A 1 79 ? -8.797 0.768 0.501 1.00 98.56 79 LEU A O 1
ATOM 617 N N . ALA A 1 80 ? -7.743 0.918 -1.459 1.00 98.81 80 ALA A N 1
ATOM 618 C CA . ALA A 1 80 ? -6.685 1.757 -0.905 1.00 98.81 80 ALA A CA 1
ATOM 619 C C . ALA A 1 80 ? -7.195 3.139 -0.473 1.00 98.81 80 ALA A C 1
ATOM 621 O O . ALA A 1 80 ? -6.666 3.699 0.482 1.00 98.81 80 ALA A O 1
ATOM 622 N N . MET A 1 81 ? -8.252 3.671 -1.099 1.00 98.88 81 MET A N 1
ATOM 623 C CA . MET A 1 81 ? -8.896 4.891 -0.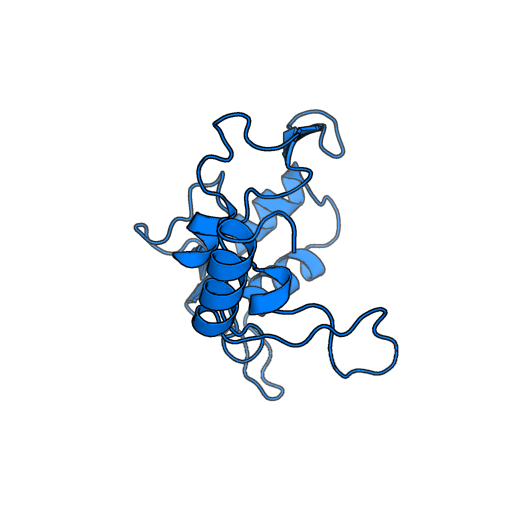599 1.00 98.88 81 MET A CA 1
ATOM 624 C C . MET A 1 81 ? -9.505 4.684 0.790 1.00 98.88 81 MET A C 1
ATOM 626 O O . MET A 1 81 ? -9.403 5.584 1.611 1.00 98.88 81 MET A O 1
ATOM 630 N N . GLU A 1 82 ? -10.035 3.497 1.099 1.00 98.88 82 GLU A N 1
ATOM 631 C CA . GLU A 1 82 ? -10.514 3.156 2.448 1.00 98.88 82 GLU A CA 1
ATOM 632 C C . GLU A 1 82 ? -9.371 2.985 3.466 1.00 98.88 82 GLU A C 1
ATOM 634 O O . GLU A 1 82 ? -9.586 3.151 4.665 1.00 98.88 82 GLU A O 1
ATOM 639 N N . MET A 1 83 ? -8.131 2.723 3.029 1.00 98.81 83 MET A N 1
ATOM 640 C CA . MET A 1 83 ? -6.970 2.802 3.931 1.00 98.81 83 MET A CA 1
ATOM 641 C C . MET A 1 83 ? -6.690 4.236 4.380 1.00 98.81 83 MET A C 1
ATOM 643 O O . MET A 1 83 ? -6.248 4.436 5.503 1.00 98.81 83 MET A O 1
ATOM 647 N N . LEU A 1 84 ? -6.930 5.208 3.498 1.00 98.81 84 LEU A N 1
ATOM 648 C CA . LEU A 1 84 ? -6.514 6.612 3.616 1.00 98.81 84 LEU A CA 1
ATOM 649 C C . LEU A 1 84 ? -7.690 7.567 3.871 1.00 98.81 84 LEU A C 1
ATOM 651 O O . LEU A 1 84 ? -7.535 8.786 3.818 1.00 98.81 84 LEU A O 1
ATOM 655 N N . ARG A 1 85 ? -8.888 7.021 4.068 1.00 98.69 85 ARG A N 1
ATOM 656 C CA . ARG A 1 85 ? -10.121 7.787 4.207 1.00 98.69 85 ARG A CA 1
ATOM 657 C C . ARG A 1 85 ? -10.071 8.645 5.469 1.00 98.69 85 ARG A C 1
ATOM 659 O O . ARG A 1 85 ? -9.823 8.104 6.541 1.00 98.69 85 ARG A O 1
ATOM 666 N N . GLU A 1 86 ? -10.373 9.937 5.315 1.00 98.69 86 GLU A N 1
ATOM 667 C CA . GLU A 1 86 ? -10.454 10.922 6.412 1.00 98.69 86 GLU A CA 1
ATOM 668 C C . GLU A 1 86 ? -9.107 11.093 7.155 1.00 98.69 86 GLU A C 1
ATOM 670 O O . GLU A 1 86 ? -9.060 11.488 8.317 1.00 98.69 86 GLU A O 1
ATOM 675 N N . ILE A 1 87 ? -7.979 10.786 6.494 1.00 98.69 87 ILE A N 1
ATOM 676 C CA . ILE A 1 87 ? -6.635 10.924 7.084 1.00 98.69 87 ILE A CA 1
ATOM 677 C C . ILE A 1 87 ? -6.249 12.390 7.358 1.00 98.69 87 ILE A C 1
ATOM 679 O O . ILE A 1 87 ? -5.385 12.662 8.183 1.00 98.69 87 ILE A O 1
ATOM 683 N N . ASP A 1 88 ? -6.898 13.330 6.675 1.00 98.06 88 ASP A N 1
ATOM 684 C CA . ASP A 1 88 ? -6.783 14.780 6.840 1.00 98.06 88 ASP A CA 1
ATOM 685 C C . ASP A 1 88 ? -7.700 15.354 7.937 1.00 98.06 88 ASP A C 1
ATOM 687 O O . ASP A 1 88 ? -7.672 16.556 8.191 1.00 98.06 88 ASP A O 1
ATOM 691 N N . GLU A 1 89 ? -8.468 14.504 8.625 1.00 98.56 89 GLU A N 1
ATOM 692 C CA . GLU A 1 89 ? -9.377 14.874 9.720 1.00 98.56 89 GLU A CA 1
ATOM 693 C C . GLU A 1 89 ? -8.800 14.530 11.108 1.00 98.56 89 GLU A C 1
ATOM 695 O O . GLU A 1 89 ? -9.537 14.162 12.018 1.00 98.56 89 GLU A O 1
ATOM 700 N N . GLU A 1 90 ? -7.472 14.600 11.270 1.00 98.00 90 GLU A N 1
ATOM 701 C CA . GLU A 1 90 ? -6.766 14.301 12.536 1.00 98.00 90 GLU A CA 1
ATOM 702 C C . GLU A 1 90 ? -7.085 12.901 13.112 1.00 98.00 90 GLU A C 1
ATOM 704 O O . GLU A 1 90 ? -7.070 12.675 14.320 1.00 98.00 90 GLU A O 1
ATOM 709 N N . THR A 1 91 ? -7.378 11.927 12.244 1.00 98.50 91 THR A N 1
ATOM 710 C CA . THR A 1 91 ? -7.790 10.567 12.645 1.00 98.50 91 THR A CA 1
ATOM 711 C C . THR A 1 91 ? -6.634 9.665 13.077 1.00 98.50 91 THR A C 1
ATOM 713 O O . THR A 1 91 ? -6.866 8.594 13.642 1.00 98.50 91 THR A O 1
ATOM 716 N N . VAL A 1 92 ? -5.392 10.072 12.809 1.00 98.69 92 VAL A N 1
ATOM 717 C CA . VAL A 1 92 ? -4.161 9.358 13.164 1.00 98.69 92 VAL A CA 1
ATOM 718 C C . VAL A 1 92 ? -3.069 10.357 13.528 1.00 98.69 92 VAL A C 1
ATOM 720 O O . VAL A 1 92 ? -3.053 11.478 13.021 1.00 98.69 92 VAL A O 1
ATOM 723 N N . ASP A 1 93 ? -2.122 9.933 14.362 1.00 98.50 93 ASP A N 1
ATOM 724 C CA . ASP A 1 93 ? -0.962 10.751 14.700 1.00 98.50 93 ASP A CA 1
ATOM 725 C C . ASP A 1 93 ? 0.012 10.845 13.521 1.00 98.50 93 ASP A C 1
ATOM 727 O O . ASP A 1 93 ? 0.353 9.843 12.876 1.00 98.50 93 ASP A O 1
ATOM 731 N N . PHE A 1 94 ? 0.519 12.052 13.295 1.00 98.75 94 PHE A N 1
ATOM 732 C CA . PHE A 1 94 ? 1.581 12.334 12.338 1.00 98.75 94 PHE A CA 1
ATOM 733 C C . PHE A 1 94 ? 2.884 12.672 13.063 1.00 98.75 94 PHE A C 1
ATOM 735 O O . PHE A 1 94 ? 2.877 13.230 14.162 1.00 98.75 94 PHE A O 1
ATOM 742 N N . ILE A 1 95 ? 4.007 12.346 12.429 1.00 98.62 95 ILE A N 1
ATOM 743 C CA . ILE A 1 95 ? 5.349 12.693 12.901 1.00 98.62 95 ILE A CA 1
ATOM 744 C C . ILE A 1 95 ? 6.133 13.431 11.813 1.00 98.62 95 ILE A C 1
ATOM 746 O O . ILE A 1 95 ? 5.870 13.227 10.624 1.00 98.62 95 ILE A O 1
ATOM 750 N N . PRO A 1 96 ? 7.110 14.280 12.187 1.00 98.62 96 PRO A N 1
ATOM 751 C CA . PRO A 1 96 ? 8.003 14.886 11.211 1.00 98.62 96 PRO A CA 1
ATOM 752 C C . PRO A 1 96 ? 8.725 13.811 10.391 1.00 98.62 96 PRO A C 1
ATOM 754 O O . PRO A 1 96 ? 9.167 12.803 10.946 1.00 98.62 96 PRO A O 1
ATOM 757 N N . ASN A 1 97 ? 8.878 14.054 9.092 1.00 98.50 97 ASN A N 1
ATOM 758 C CA . ASN A 1 97 ? 9.642 13.192 8.196 1.00 98.50 97 ASN A CA 1
ATOM 759 C C . ASN A 1 97 ? 11.161 13.273 8.467 1.00 98.50 97 ASN A C 1
ATOM 761 O O . ASN A 1 97 ? 11.628 13.984 9.360 1.00 98.50 97 ASN A O 1
ATOM 765 N N . TYR A 1 98 ? 11.956 12.584 7.642 1.00 97.31 98 TYR A N 1
ATOM 766 C CA . TYR A 1 98 ? 13.406 12.436 7.831 1.00 97.31 98 TYR A CA 1
ATOM 767 C C . TYR A 1 98 ? 14.205 13.752 7.957 1.00 97.31 98 TYR A C 1
ATOM 769 O O . TYR A 1 98 ? 15.255 13.755 8.600 1.00 97.31 98 TYR A O 1
ATOM 777 N N . ASP A 1 99 ? 13.752 14.850 7.341 1.00 97.81 99 ASP A N 1
ATOM 778 C CA . ASP A 1 99 ? 14.393 16.173 7.411 1.00 97.81 99 ASP A CA 1
ATOM 779 C C . ASP A 1 99 ? 13.545 17.240 8.124 1.00 97.81 99 ASP A C 1
ATOM 781 O O . ASP A 1 99 ? 13.925 18.414 8.163 1.00 97.81 99 ASP A O 1
ATOM 785 N N . GLY A 1 100 ? 12.416 16.833 8.708 1.00 98.00 100 GLY A N 1
ATOM 786 C CA . GLY A 1 100 ? 11.514 17.677 9.486 1.00 98.00 100 GLY A CA 1
ATOM 787 C C . GLY A 1 100 ? 10.745 18.736 8.690 1.00 98.00 100 GLY A C 1
ATOM 788 O O . GLY A 1 100 ? 10.214 19.666 9.298 1.00 98.00 100 GLY A O 1
ATOM 789 N N . ARG A 1 101 ? 10.695 18.652 7.353 1.00 97.94 101 ARG A N 1
ATOM 790 C CA . ARG A 1 101 ? 10.004 19.640 6.503 1.00 97.94 101 ARG A CA 1
ATOM 791 C C . ARG A 1 101 ? 8.524 19.356 6.301 1.00 97.94 101 ARG A C 1
ATOM 793 O O . ARG A 1 101 ? 7.756 20.298 6.107 1.00 97.94 101 ARG A O 1
ATOM 800 N N . VAL A 1 102 ? 8.136 18.086 6.313 1.00 98.25 102 VAL A N 1
ATOM 801 C CA . VAL A 1 102 ? 6.746 17.643 6.155 1.00 98.25 102 VAL A CA 1
ATOM 802 C C . VAL A 1 102 ? 6.388 16.638 7.246 1.00 98.25 102 VAL A C 1
ATOM 804 O O . VAL A 1 102 ? 7.248 16.168 7.987 1.00 98.25 102 VAL A O 1
ATOM 807 N N . GLN A 1 103 ? 5.101 16.341 7.366 1.00 98.44 103 GLN A N 1
ATOM 808 C CA . GLN A 1 103 ? 4.568 15.358 8.303 1.00 98.44 103 GLN A CA 1
ATOM 809 C C . GLN A 1 103 ? 4.234 14.062 7.554 1.00 98.44 103 GLN A C 1
ATOM 811 O O . GLN A 1 103 ? 3.815 14.107 6.395 1.00 98.44 103 GLN A O 1
ATOM 816 N N . GLU A 1 104 ? 4.380 12.917 8.213 1.00 98.56 104 GLU A N 1
ATOM 817 C CA . GLU A 1 104 ? 3.954 11.611 7.706 1.00 98.56 104 GLU A CA 1
ATOM 818 C C . GLU A 1 104 ? 3.140 10.837 8.757 1.00 98.56 104 GLU A C 1
ATOM 820 O O . GLU A 1 104 ? 3.404 10.965 9.955 1.00 98.56 104 GLU A O 1
ATOM 825 N N . PRO A 1 105 ? 2.121 10.063 8.342 1.00 98.56 105 PRO A N 1
ATOM 826 C CA . PRO A 1 105 ? 1.260 9.350 9.275 1.00 98.56 105 PRO A CA 1
ATOM 827 C C . PRO A 1 105 ? 1.988 8.147 9.886 1.00 98.56 105 PRO A C 1
ATOM 829 O O . PRO A 1 105 ? 2.602 7.350 9.177 1.00 98.56 105 PRO A O 1
ATOM 832 N N . THR A 1 106 ? 1.867 7.968 11.201 1.00 98.38 106 THR A N 1
ATOM 833 C CA . THR A 1 106 ? 2.448 6.812 11.917 1.00 98.38 106 THR A CA 1
ATOM 834 C C . THR A 1 106 ? 1.702 5.505 11.638 1.00 98.38 106 THR A C 1
ATOM 836 O O . THR A 1 106 ? 2.278 4.417 11.680 1.00 98.38 106 THR A O 1
ATOM 839 N N . VAL A 1 107 ? 0.411 5.615 11.329 1.00 98.56 107 VAL A N 1
ATOM 840 C CA . VAL A 1 107 ? -0.503 4.534 10.960 1.00 98.56 107 VAL A CA 1
ATOM 841 C C . VAL A 1 107 ? -1.542 5.090 9.985 1.00 98.56 107 VAL A C 1
ATOM 843 O O . VAL A 1 107 ? -1.747 6.296 9.914 1.00 98.56 107 VAL A O 1
ATOM 846 N N . LEU A 1 108 ? -2.200 4.227 9.211 1.00 98.69 108 LEU A N 1
ATOM 847 C CA . LEU A 1 108 ? -3.305 4.634 8.341 1.00 98.69 108 LEU A CA 1
ATOM 848 C C . LEU A 1 108 ? -4.659 4.335 9.005 1.00 98.69 108 LEU A C 1
ATOM 850 O O . LEU A 1 108 ? -4.754 3.320 9.696 1.00 98.69 108 LEU A O 1
ATOM 854 N N . PRO A 1 109 ? -5.719 5.120 8.726 1.00 98.75 109 PRO A N 1
ATOM 855 C CA . PRO A 1 109 ? -7.071 4.857 9.229 1.00 98.75 109 PRO A CA 1
ATOM 856 C C . PRO A 1 109 ? -7.568 3.418 9.030 1.00 98.75 109 PRO A C 1
ATOM 858 O O . PRO A 1 109 ? -8.277 2.892 9.881 1.00 98.75 109 PRO A O 1
ATOM 861 N N . SER A 1 110 ? -7.197 2.766 7.918 1.00 98.56 110 SER A N 1
ATOM 862 C CA . SER A 1 110 ? -7.461 1.340 7.660 1.00 98.56 110 SER A CA 1
ATOM 863 C C . SER A 1 110 ? -8.921 0.929 7.903 1.00 98.56 110 SER A C 1
ATOM 865 O O . SER A 1 110 ? -9.209 0.049 8.714 1.00 98.56 110 SER A O 1
ATOM 867 N N . ARG A 1 111 ? -9.865 1.519 7.156 1.00 98.56 111 ARG A N 1
ATOM 868 C CA . ARG A 1 111 ? -11.319 1.303 7.331 1.00 98.56 111 ARG A CA 1
ATOM 869 C C . ARG A 1 111 ? -11.819 -0.093 6.930 1.00 98.56 111 ARG A C 1
ATOM 871 O O . ARG A 1 111 ? -13.017 -0.358 6.951 1.00 98.56 111 ARG A O 1
ATOM 878 N N . PHE A 1 112 ? -10.900 -0.996 6.608 1.00 98.75 112 PHE A N 1
ATOM 879 C CA . PHE A 1 112 ? -11.105 -2.438 6.544 1.00 98.75 112 PHE A CA 1
ATOM 880 C C . PHE A 1 112 ? -9.907 -3.151 7.206 1.00 98.75 112 PHE A C 1
ATOM 882 O O . PHE A 1 112 ? -8.817 -2.573 7.277 1.00 98.75 112 PHE A O 1
ATOM 889 N N . PRO A 1 113 ? -10.056 -4.405 7.676 1.00 98.62 113 PRO A N 1
ATOM 890 C CA . PRO A 1 113 ? -9.009 -5.119 8.416 1.00 98.62 113 PRO A CA 1
ATOM 891 C C . PRO A 1 113 ? -7.868 -5.617 7.503 1.00 98.62 113 PRO A C 1
ATOM 893 O O . PRO A 1 113 ? -7.714 -6.816 7.264 1.00 98.62 113 PRO A O 1
ATOM 896 N N . ASN A 1 114 ? -7.047 -4.700 6.977 1.00 98.75 114 ASN A N 1
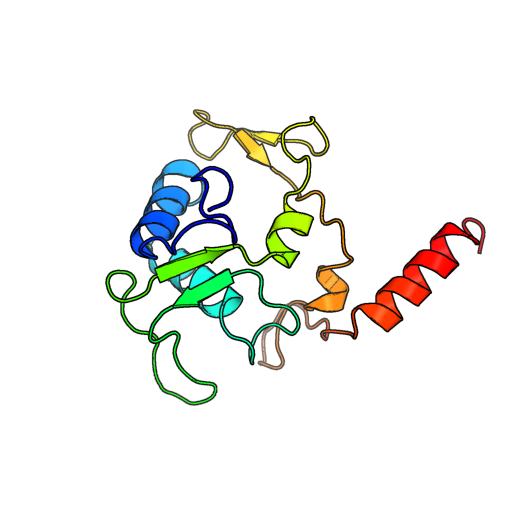ATOM 897 C CA . ASN A 1 114 ? -6.050 -4.976 5.936 1.00 98.75 114 ASN A CA 1
ATOM 898 C C . ASN A 1 114 ? -4.991 -6.014 6.332 1.00 98.75 114 ASN A C 1
ATOM 900 O O . ASN A 1 114 ? -4.636 -6.846 5.499 1.00 98.75 114 ASN A O 1
ATOM 904 N N . LEU A 1 115 ? -4.521 -6.013 7.586 1.00 98.50 115 LEU A N 1
ATOM 905 C CA . LEU A 1 115 ? -3.541 -7.003 8.053 1.00 98.50 115 LEU A CA 1
ATOM 906 C C . LEU A 1 115 ? -4.056 -8.438 7.875 1.00 98.50 115 LEU A C 1
ATOM 908 O O . LEU A 1 115 ? -3.314 -9.301 7.422 1.00 98.50 115 LEU A O 1
ATOM 912 N N . LEU A 1 116 ? -5.330 -8.687 8.185 1.00 98.56 116 LEU A N 1
ATOM 913 C CA . LEU A 1 116 ? -5.944 -10.003 8.007 1.00 98.56 116 LEU A CA 1
ATOM 914 C C . LEU A 1 116 ? -6.357 -10.245 6.551 1.00 98.56 116 LEU A C 1
ATOM 916 O O . LEU A 1 116 ? -6.220 -11.359 6.048 1.00 98.56 116 LEU A O 1
ATOM 920 N N . ALA A 1 117 ? -6.846 -9.215 5.856 1.00 98.56 117 ALA A N 1
ATOM 921 C CA . ALA A 1 117 ? -7.340 -9.339 4.487 1.00 98.56 117 ALA A CA 1
ATOM 922 C C . ALA A 1 117 ? -6.214 -9.623 3.478 1.00 98.56 117 ALA A C 1
ATOM 924 O O . ALA A 1 117 ? -6.379 -10.454 2.588 1.00 98.56 117 ALA A O 1
ATOM 925 N N . ASN A 1 118 ? -5.067 -8.955 3.619 1.00 98.69 118 ASN A N 1
ATOM 926 C CA . ASN A 1 118 ? -3.918 -9.097 2.723 1.00 98.69 118 ASN A CA 1
ATOM 927 C C . ASN A 1 118 ? -2.763 -9.909 3.322 1.00 98.69 118 ASN A C 1
ATOM 929 O O . ASN A 1 118 ? -1.899 -10.358 2.568 1.00 98.69 118 ASN A O 1
ATOM 933 N N . GLY A 1 119 ? -2.755 -10.136 4.636 1.00 97.88 119 GLY A N 1
ATOM 934 C CA . GLY A 1 119 ? -1.656 -10.817 5.306 1.00 97.88 119 GLY A CA 1
ATOM 935 C C . GLY A 1 119 ? -0.391 -9.962 5.398 1.00 97.88 119 GLY A C 1
ATOM 936 O O . GLY A 1 119 ? -0.362 -8.779 5.051 1.00 97.88 119 GLY A O 1
ATOM 937 N N . SER A 1 120 ? 0.685 -10.583 5.872 1.00 95.38 120 SER A N 1
ATOM 938 C CA . SER A 1 120 ? 2.031 -10.009 5.860 1.00 95.38 120 SER A CA 1
ATOM 939 C C . SER A 1 120 ? 3.067 -11.123 5.928 1.00 95.38 120 SER A C 1
ATOM 941 O O . SER A 1 120 ? 2.882 -12.108 6.644 1.00 95.38 120 SER A O 1
ATOM 943 N N . GLY A 1 121 ? 4.163 -10.971 5.190 1.00 89.31 121 GLY A N 1
ATOM 944 C CA . GLY A 1 121 ? 5.211 -11.979 5.085 1.00 89.31 121 GLY A CA 1
ATOM 945 C C . GLY A 1 121 ? 5.135 -12.822 3.808 1.00 89.31 121 GLY A C 1
ATOM 946 O O . GLY A 1 121 ? 4.763 -12.327 2.741 1.00 89.31 121 GLY A O 1
ATOM 947 N N . GLY A 1 122 ? 5.560 -14.082 3.913 1.00 75.38 122 GLY A N 1
ATOM 948 C CA . GLY A 1 122 ? 5.580 -15.052 2.819 1.00 75.38 122 GLY A CA 1
ATOM 949 C C . GLY A 1 122 ? 6.100 -16.421 3.267 1.00 75.38 122 GLY A C 1
ATOM 950 O O . GLY A 1 122 ? 6.647 -16.563 4.356 1.00 75.38 122 GLY A O 1
ATOM 951 N N . ILE A 1 123 ? 5.963 -17.432 2.406 1.00 75.50 123 ILE A N 1
ATOM 952 C CA . ILE A 1 123 ? 6.365 -18.826 2.692 1.00 75.50 123 ILE A CA 1
ATOM 953 C C . ILE A 1 123 ? 7.877 -19.088 2.558 1.00 75.50 123 ILE A C 1
A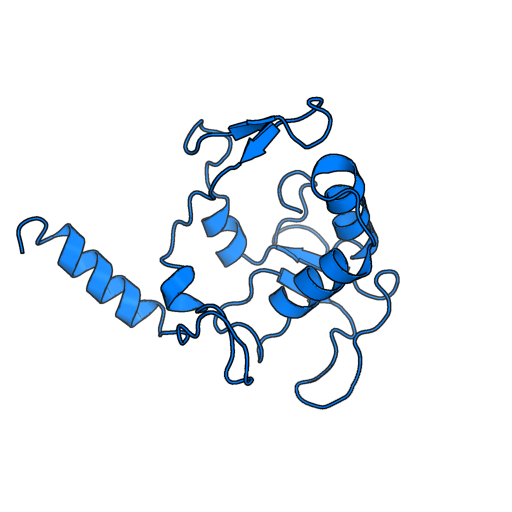TOM 955 O O . ILE A 1 123 ? 8.324 -20.228 2.682 1.00 75.50 123 ILE A O 1
ATOM 959 N N . ALA A 1 124 ? 8.667 -18.056 2.256 1.00 77.12 124 ALA A N 1
ATOM 960 C CA . ALA A 1 124 ? 10.111 -18.170 2.103 1.00 77.12 124 ALA A CA 1
ATOM 961 C C . ALA A 1 124 ? 10.804 -18.374 3.461 1.00 77.12 124 ALA A C 1
ATOM 963 O O . ALA A 1 124 ? 10.403 -17.811 4.481 1.00 77.12 124 ALA A O 1
ATOM 964 N N . VAL A 1 125 ? 11.884 -19.160 3.471 1.00 75.88 125 VAL A N 1
ATOM 965 C CA . VAL A 1 125 ? 12.719 -19.346 4.667 1.00 75.88 125 VAL A CA 1
ATOM 966 C C . VAL A 1 125 ? 13.347 -18.007 5.062 1.00 75.88 125 VAL A C 1
ATOM 968 O O . VAL A 1 125 ? 13.879 -17.297 4.214 1.00 75.88 125 VAL A O 1
ATOM 971 N N . GLY A 1 126 ? 13.304 -17.678 6.355 1.00 85.62 126 GLY A N 1
ATOM 972 C CA . GLY A 1 126 ? 13.880 -16.443 6.898 1.00 85.62 126 GLY A CA 1
ATOM 973 C C . GLY A 1 126 ? 12.902 -15.269 7.014 1.00 85.62 126 GLY A C 1
ATOM 974 O O . GLY A 1 126 ? 13.303 -14.208 7.485 1.00 85.62 126 GLY A O 1
ATOM 975 N N . MET A 1 127 ? 11.626 -15.441 6.643 1.00 86.50 127 MET A N 1
ATOM 976 C CA . MET A 1 127 ? 10.597 -14.430 6.906 1.00 86.50 127 MET A CA 1
ATOM 977 C C . MET A 1 127 ? 10.317 -14.318 8.410 1.00 86.50 127 MET A C 1
ATOM 979 O O . MET A 1 127 ? 10.047 -15.314 9.077 1.00 86.50 127 MET A O 1
ATOM 983 N N . ALA A 1 128 ? 10.352 -13.093 8.940 1.00 91.12 128 ALA A N 1
ATOM 984 C CA . ALA A 1 128 ? 10.138 -12.826 10.366 1.00 91.12 128 ALA A CA 1
ATOM 985 C C . ALA A 1 128 ? 8.684 -13.061 10.827 1.00 91.12 128 ALA A C 1
ATOM 987 O O . ALA A 1 128 ? 8.431 -13.244 12.014 1.00 91.12 128 ALA A O 1
ATOM 988 N N . THR A 1 129 ? 7.727 -13.044 9.896 1.00 94.50 129 THR A N 1
ATOM 989 C CA . THR A 1 129 ? 6.307 -13.334 10.132 1.00 94.50 129 THR A CA 1
ATOM 990 C C . THR A 1 129 ? 5.676 -13.939 8.878 1.00 94.50 129 THR A C 1
ATOM 992 O O . THR A 1 129 ? 6.231 -13.816 7.782 1.00 94.50 129 THR A O 1
ATOM 995 N N . ASN A 1 130 ? 4.523 -14.589 9.035 1.00 94.19 130 ASN A N 1
ATOM 996 C CA . ASN A 1 130 ? 3.750 -15.155 7.934 1.00 94.19 130 ASN A CA 1
ATOM 997 C C . ASN A 1 130 ? 2.255 -15.239 8.297 1.00 94.19 130 ASN A C 1
ATOM 999 O O . ASN A 1 130 ? 1.765 -16.283 8.729 1.00 94.19 130 ASN A O 1
ATOM 1003 N N . ILE A 1 131 ? 1.538 -14.124 8.149 1.00 97.75 131 ILE A N 1
ATOM 1004 C CA . ILE A 1 131 ? 0.082 -14.040 8.333 1.00 97.75 131 ILE A CA 1
ATOM 1005 C C . ILE A 1 131 ? -0.582 -14.263 6.965 1.00 97.75 131 ILE A C 1
ATOM 1007 O O . ILE A 1 131 ? -0.290 -13.496 6.042 1.00 97.75 131 ILE A O 1
ATOM 1011 N N . PRO A 1 132 ? -1.460 -15.271 6.802 1.00 97.94 132 PRO A N 1
ATOM 1012 C CA . PRO A 1 132 ? -2.129 -15.525 5.529 1.00 97.94 132 PRO A CA 1
ATOM 1013 C C . PRO A 1 132 ? -3.225 -14.482 5.230 1.00 97.94 132 PRO A C 1
ATOM 1015 O O . PRO A 1 132 ? -3.786 -13.899 6.161 1.00 97.94 132 PRO A O 1
ATOM 1018 N N . PRO A 1 133 ? -3.566 -14.253 3.948 1.00 98.50 133 PRO A N 1
ATOM 1019 C CA . PRO A 1 133 ? -4.722 -13.443 3.576 1.00 98.50 133 PRO A CA 1
ATOM 1020 C C . PRO A 1 133 ? -6.039 -14.191 3.831 1.00 98.50 133 PRO A C 1
ATOM 1022 O O . PRO A 1 133 ? -6.125 -15.402 3.622 1.00 98.50 133 PRO A O 1
ATOM 1025 N N . HIS A 1 134 ? -7.086 -13.457 4.205 1.00 98.75 134 HIS A N 1
ATOM 1026 C CA . HIS A 1 134 ? -8.422 -13.993 4.491 1.00 98.75 134 HIS A CA 1
ATOM 1027 C C . HIS A 1 134 ? -9.501 -13.337 3.620 1.00 98.75 134 HIS A C 1
ATOM 1029 O O . HIS A 1 134 ? -9.287 -12.306 2.978 1.00 98.75 134 HIS A O 1
ATOM 1035 N N . ASN A 1 135 ? -10.690 -13.942 3.583 1.00 98.81 135 ASN A N 1
ATOM 1036 C CA . ASN A 1 135 ? -11.836 -13.393 2.868 1.00 98.81 135 ASN A CA 1
ATOM 1037 C C . ASN A 1 135 ? -12.397 -12.160 3.597 1.00 98.81 135 ASN A C 1
ATOM 1039 O O . ASN A 1 135 ? -12.764 -12.238 4.764 1.00 98.81 135 ASN A O 1
ATOM 1043 N N . LEU A 1 136 ? -12.527 -11.031 2.896 1.00 98.69 136 LEU A N 1
ATOM 1044 C CA . LEU A 1 136 ? -12.998 -9.773 3.483 1.00 98.69 136 LEU A CA 1
ATOM 1045 C C . LEU A 1 136 ? -14.414 -9.856 4.074 1.00 98.69 136 LEU A C 1
ATOM 1047 O O . LEU A 1 136 ? -14.685 -9.162 5.045 1.00 98.69 136 LEU A O 1
ATOM 1051 N N . ARG A 1 137 ? -15.312 -10.677 3.516 1.00 98.81 137 ARG A N 1
ATOM 1052 C CA . ARG A 1 137 ? -16.679 -10.822 4.046 1.00 98.81 137 ARG A CA 1
ATOM 1053 C C . ARG A 1 137 ? -16.686 -11.608 5.351 1.00 98.81 137 ARG A C 1
ATOM 1055 O O . ARG A 1 137 ? -17.288 -11.150 6.305 1.00 98.81 137 ARG A O 1
ATOM 1062 N N . GLU A 1 138 ? -15.935 -12.704 5.416 1.00 98.88 138 GLU A N 1
ATOM 1063 C CA . GLU A 1 138 ? -15.775 -13.483 6.654 1.00 98.88 138 GLU A CA 1
ATOM 1064 C C . GLU A 1 138 ? -15.108 -12.646 7.755 1.00 98.88 138 GLU A C 1
ATOM 1066 O O . GLU A 1 138 ? -15.522 -12.682 8.911 1.00 98.88 138 GLU A O 1
ATOM 1071 N N . LEU A 1 139 ? -14.107 -11.834 7.392 1.00 98.88 139 LEU A N 1
ATOM 1072 C CA . LEU A 1 139 ? -13.509 -10.876 8.321 1.00 98.88 139 LEU A CA 1
ATOM 1073 C C . LEU A 1 139 ? -14.513 -9.817 8.780 1.00 98.88 139 LEU A C 1
ATOM 1075 O O . LEU A 1 139 ? -14.526 -9.482 9.959 1.00 98.88 139 LEU A O 1
ATOM 1079 N N . ALA A 1 140 ? -15.331 -9.282 7.872 1.00 98.75 140 ALA A N 1
ATOM 1080 C CA . ALA A 1 140 ? -16.355 -8.305 8.221 1.00 98.75 140 ALA A CA 1
ATOM 1081 C C . ALA A 1 140 ? -17.398 -8.907 9.172 1.00 98.75 140 ALA A C 1
ATOM 1083 O O . ALA A 1 140 ? -17.703 -8.276 10.176 1.00 98.75 140 ALA A O 1
ATOM 1084 N N . ASP A 1 141 ? -17.861 -10.135 8.922 1.00 98.88 141 ASP A N 1
ATOM 1085 C CA . ASP A 1 141 ? -18.779 -10.853 9.814 1.00 98.88 141 ASP A CA 1
ATOM 1086 C C . ASP A 1 141 ? -18.175 -11.010 11.221 1.00 98.88 141 ASP A C 1
ATOM 1088 O O . ASP A 1 141 ? -18.841 -10.738 12.220 1.00 98.88 141 ASP A O 1
ATOM 1092 N N . ALA A 1 142 ? -16.887 -11.366 11.312 1.00 98.75 142 ALA A N 1
ATOM 1093 C CA 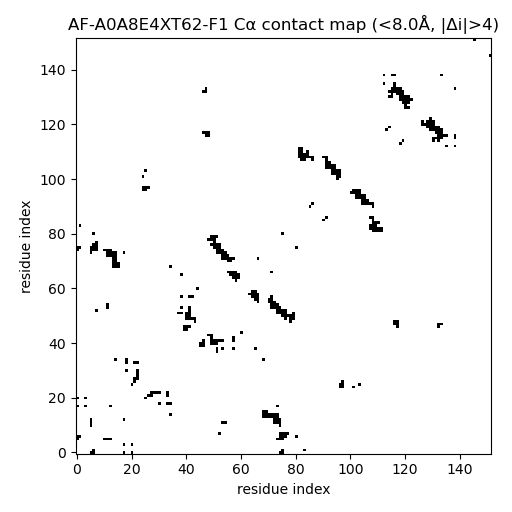. ALA A 1 142 ? -16.175 -11.458 12.587 1.00 98.75 142 ALA A CA 1
ATOM 1094 C C . ALA A 1 142 ? -16.022 -10.093 13.286 1.00 98.75 142 ALA A C 1
ATOM 1096 O O . ALA A 1 142 ? -16.188 -10.002 14.502 1.00 98.75 142 ALA A O 1
A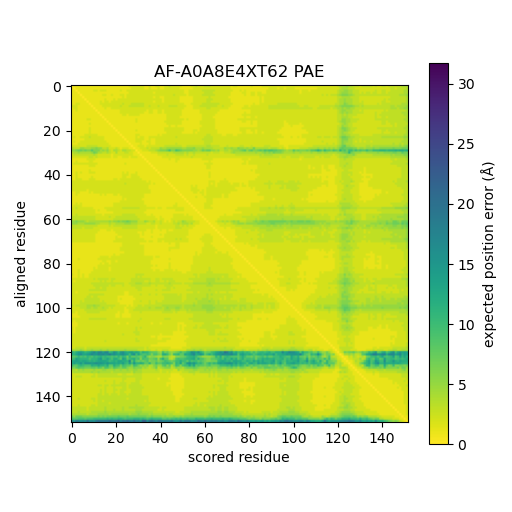TOM 1097 N N . VAL A 1 143 ? -15.735 -9.023 12.534 1.00 98.69 143 VAL A N 1
ATOM 1098 C CA . VAL A 1 143 ? -15.663 -7.655 13.074 1.00 98.69 143 VAL A CA 1
ATOM 1099 C C . VAL A 1 143 ? -17.029 -7.196 13.582 1.00 98.69 143 VAL A C 1
ATOM 1101 O O . VAL A 1 143 ? -17.103 -6.652 14.678 1.00 98.69 143 VAL A O 1
ATOM 1104 N N . PHE A 1 144 ? -18.108 -7.425 12.830 1.00 98.75 144 PHE A N 1
ATOM 1105 C CA . PHE A 1 144 ? -19.461 -7.061 13.254 1.00 98.75 144 PHE A CA 1
ATOM 1106 C C . PHE A 1 144 ? -19.864 -7.809 14.519 1.00 98.75 144 PHE A C 1
ATOM 1108 O O . PHE A 1 144 ? -20.328 -7.181 15.468 1.00 98.75 144 PHE A O 1
ATOM 1115 N N . TRP A 1 145 ? -19.583 -9.112 14.583 1.00 98.75 145 TRP A N 1
ATOM 1116 C CA . TRP A 1 145 ? -19.798 -9.885 15.799 1.00 98.75 145 TRP A CA 1
ATOM 1117 C C . TRP A 1 145 ? -19.023 -9.303 16.991 1.00 98.75 145 TRP A C 1
ATOM 1119 O O . TRP A 1 145 ? -19.604 -9.130 18.059 1.00 98.75 145 TRP A O 1
ATOM 1129 N N . ALA A 1 146 ? -17.746 -8.944 16.815 1.00 98.62 146 ALA A N 1
ATOM 1130 C CA . ALA A 1 146 ? -16.922 -8.379 17.887 1.00 98.62 146 ALA A CA 1
ATOM 1131 C C . ALA A 1 146 ? -17.389 -6.981 18.334 1.00 98.62 146 ALA A C 1
ATOM 1133 O O . ALA A 1 146 ? -17.311 -6.654 19.515 1.00 98.62 146 ALA A O 1
ATOM 1134 N N . LEU A 1 147 ? -17.901 -6.161 17.411 1.00 98.44 147 LEU A N 1
ATOM 1135 C CA . LEU A 1 147 ? -18.489 -4.857 17.730 1.00 98.44 147 LEU A CA 1
ATOM 1136 C C . LEU A 1 147 ? -19.785 -5.001 18.539 1.00 98.44 147 LEU A C 1
ATOM 1138 O O . LEU A 1 147 ? -20.001 -4.254 19.491 1.00 98.44 147 LEU A O 1
ATOM 1142 N N . GLU A 1 148 ? -20.644 -5.952 18.169 1.00 98.56 148 GLU A N 1
ATOM 1143 C CA . GLU A 1 148 ? -21.893 -6.236 18.884 1.00 98.56 148 GLU A CA 1
ATOM 1144 C C . GLU A 1 148 ? -21.634 -6.855 20.268 1.00 98.56 148 GLU A C 1
ATOM 1146 O O . GLU A 1 148 ? -22.347 -6.554 21.225 1.00 98.56 148 GLU A O 1
ATOM 1151 N N . ASN A 1 149 ? -20.588 -7.678 20.389 1.00 98.06 149 ASN A N 1
ATOM 1152 C CA . ASN A 1 149 ? -20.250 -8.449 21.586 1.00 98.06 149 ASN A CA 1
ATOM 1153 C C . ASN A 1 149 ? -18.941 -7.955 22.226 1.00 98.06 149 ASN A C 1
ATOM 1155 O O . ASN A 1 149 ? -18.016 -8.732 22.446 1.00 98.06 149 ASN A O 1
ATOM 1159 N N . HIS A 1 150 ? -18.867 -6.658 22.532 1.00 96.31 150 HIS A N 1
ATOM 1160 C CA . HIS A 1 150 ? -17.651 -5.992 23.025 1.00 96.31 150 HIS A CA 1
ATOM 1161 C C . HIS A 1 150 ? -17.071 -6.531 24.352 1.00 96.31 150 HIS A C 1
ATOM 1163 O O . HIS A 1 150 ? -15.914 -6.244 24.650 1.00 96.31 150 HIS A O 1
ATOM 1169 N N . ASP A 1 151 ? -17.848 -7.303 25.121 1.00 95.75 151 ASP A N 1
ATOM 1170 C CA . ASP A 1 151 ? -17.456 -7.895 26.414 1.00 95.75 151 ASP A CA 1
ATOM 1171 C C . ASP A 1 151 ? -17.096 -9.397 26.335 1.00 95.75 151 ASP A C 1
ATOM 1173 O O . ASP A 1 151 ? -16.891 -10.033 27.374 1.00 95.75 151 ASP A O 1
ATOM 1177 N N . ALA A 1 152 ? -17.100 -9.992 25.136 1.00 79.31 152 ALA A N 1
ATOM 1178 C CA . ALA A 1 152 ? -16.843 -11.423 24.941 1.00 79.31 152 ALA A CA 1
ATOM 1179 C C . ALA A 1 152 ? -15.367 -11.831 25.101 1.00 79.31 152 ALA A C 1
ATOM 1181 O O . ALA A 1 152 ? -14.464 -10.998 24.861 1.00 79.31 152 ALA A O 1
#

Mean predicted aligned error: 2.7 Å

=== Feature glossary ===
Key to the feature types in this record:

pLDDT. pLDDT is the predicted lDDT-Cα score: AlphaFold's confidence that the local environment of each residue (all inter-atomic distances within 15 Å) is correctly placed. It is a per-residue number between 0 and 100, with higher meaning more reliable.

Radius of gyration, Cα contacts, bounding box. The geometric summary reports three shape descriptors. Rg (radius of gyration) measures how spread out the Cα atoms are about their centre of mass; compact globular proteins have small Rg, elongated or unfolded ones large. Cα contacts (<8 Å, |i−j|>4) count long-range residue pairs in spatial proximity — high for tightly packed folds, near zero for rods or random coil. The bounding-box extents give the protein's footprint along x, y, z in Å.

Backbone torsions (φ/ψ). Backbone dihedral angles. Every residue except chain termini has a φ (preceding-C → N → Cα → C) and a ψ (N → Cα → C → next-N). They are reported in degrees following the IUPAC sign convention. Secondary structure is essentially a statement about which (φ, ψ) basin each residue occupies.

Contact-map, Ramachandran, and PAE plots. Plot images: a contact map (which residues are close in 3D, as an N×N binary image), a Ramachandran scatter (backbone torsion angles, revealing secondary-structure composition at a glance), and — for AlphaFold structures — a PAE heatmap (pairwise prediction confidence).

Predicted aligned error. Predicted Aligned Error (PAE) is an AlphaFold confidence matrix: entry (i, j) is the expected error in the position of residue j, in ångströms, when the prediction is superimposed on the true structure at residue i. Low PAE within a block of residues means that block is internally rigid and well-predicted; high PAE between two blocks means their relative placement is uncertain even if each block individually is confident.

Secondary structure (3-state, P-SEA). Three-state secondary structure (P-SEA) collapses the eight DSSP classes into helix (a), strand (b), and coil (c). P-SEA assigns these from Cα geometry alone — distances and angles — without requiring backbone oxygens, so it works on any Cα trace.

Solvent-accessible surface area. Solvent-accessible surface area (SASA) is the area in Å² traced out by the centre of a 1.4 Å probe sphere (a water molecule) rolled over the protein's van der Waals surface (Shrake–Rupley / Lee–Richards construction). Buried residues have near-zero SASA; fully exposed residues can exceed 200 Å². The total SASA scales roughly with the number of surface residues.

Foldseek 3Di. The Foldseek 3Di string encodes local tertiary geometry as a 20-letter alphabet — one character per residue — derived from the relative positions of nearby Cα atoms. Unlike the amino-acid sequence, 3Di is a direct function of the 3D structure, so two proteins with the same fold have similar 3Di strings even at low sequence identity.

B-factor. For experimental (PDB) structures, the B-factor (temperature factor) quantifies the positional spread of each atom in the crystal — a combination of thermal vibration and static disorder — in units of Å². High B-factors mark flexible loops or poorly resolved regions; low B-factors mark the rigid, well-ordered core.

mmCIF coordinates. The mmCIF block holds the 3D Cartesian coordinates of each backbone atom (N, Cα, C, O) in ångströms. mmCIF is the PDB's canonical archive format — a tagged-loop text representation of the atomic model.

InterPro / GO / CATH / organism. Functional annotations link the protein to curated databases. InterPro entries identify conserved domains and families by matching the sequence against member-database signatures (Pfam, PROSITE, CDD, …). Gene Ontology (GO) terms describe molecular function, biological process, and cellular component in a controlled vocabulary. CATH places the structure in a hierarchical fold classification (Class/Architecture/Topology/Homologous-superfamily). The organism is the source species.

Rendered structure images. Structure images are PyMOL renders from six orthogonal camera directions. Cartoon representation draws helices as coils and strands as arrows; sticks shows the backbone as bonds; surface shows the solvent-excluded envelope. Rainbow coloring maps sequence position to hue (blue→red, N→C); chain coloring assigns a distinct color per polypeptide.

Sequence. This is the polypeptide sequence — one letter per residue, N-terminus first. Length ranges from a few dozen residues for small domains to over a thousand for large multi-domain proteins.

Secondary structure (8-state, DSSP). The SS8 string is DSSP's per-residue secondary-structure call. α-helix (H) means an i→i+4 H-bond ladder; β-strand (E) means the residue participates in a β-sheet; 3₁₀ (G) and π (I) are tighter and wider helices; T/S are turns/bends; '-' is loop.

Nearest PDB structures. Structural nearest neighbors (via Foldseek easy-search vs the PDB). Reported per hit: target PDB id, E-value, and alignment TM-score. A TM-score above ~0.5 is the conventional threshold for 'same fold'.